Protein AF-A0A059E7R4-F1 (afdb_monomer_lite)

Structure (mmCIF, N/CA/C/O backbone):
data_AF-A0A059E7R4-F1
#
_entry.id   AF-A0A059E7R4-F1
#
loop_
_atom_site.group_PDB
_atom_site.id
_atom_site.type_symbol
_atom_site.label_atom_id
_atom_site.label_alt_id
_atom_site.label_comp_id
_atom_site.label_asym_id
_atom_site.label_entity_id
_atom_site.label_seq_id
_atom_site.pdbx_PDB_ins_code
_atom_site.Cartn_x
_atom_site.Cartn_y
_atom_site.Cartn_z
_atom_site.occupancy
_atom_site.B_iso_or_equiv
_atom_site.auth_seq_id
_atom_site.auth_comp_id
_atom_site.auth_asym_id
_atom_site.auth_atom_id
_atom_site.pdbx_PDB_model_num
ATOM 1 N N . MET A 1 1 ? -19.130 11.701 4.748 1.00 90.81 1 MET A N 1
ATOM 2 C CA . MET A 1 1 ? -18.293 10.491 4.898 1.00 90.81 1 MET A CA 1
ATOM 3 C C . MET A 1 1 ? -18.055 10.183 6.363 1.00 90.81 1 MET A C 1
ATOM 5 O O . MET A 1 1 ? -18.434 9.104 6.773 1.00 90.81 1 MET A O 1
ATOM 9 N N . HIS A 1 2 ? -17.471 11.100 7.146 1.00 95.25 2 HIS A N 1
ATOM 10 C CA . HIS A 1 2 ? -17.256 10.879 8.582 1.00 95.25 2 HIS A CA 1
ATOM 11 C C . HIS A 1 2 ? -18.540 10.468 9.325 1.00 95.25 2 HIS A C 1
ATOM 13 O O . HIS A 1 2 ? -18.552 9.392 9.904 1.00 95.25 2 HIS A O 1
ATOM 19 N N . GLU A 1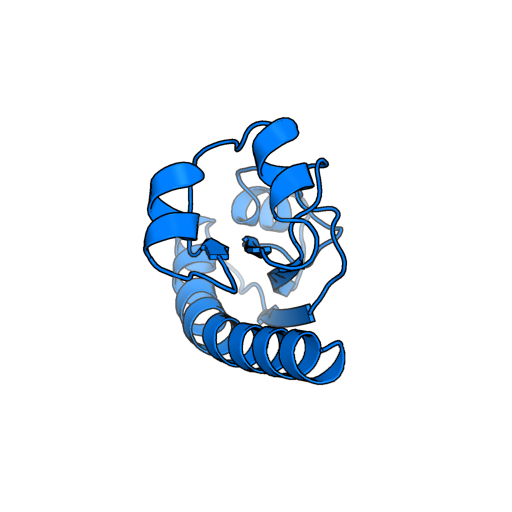 3 ? -19.621 11.249 9.216 1.00 96.88 3 GLU A N 1
ATOM 20 C CA . GLU A 1 3 ? -20.905 10.950 9.878 1.00 96.88 3 GLU A CA 1
ATOM 21 C C . GLU A 1 3 ? -21.404 9.532 9.571 1.00 96.88 3 GLU A C 1
ATOM 23 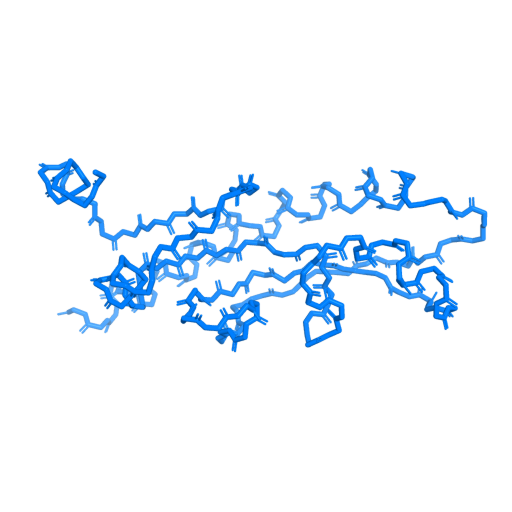O O . GLU A 1 3 ? -21.693 8.769 10.480 1.00 96.88 3 GLU A O 1
ATOM 28 N N . GLN A 1 4 ? -21.401 9.138 8.297 1.00 97.75 4 GLN A N 1
ATOM 29 C CA . GLN A 1 4 ? -21.890 7.835 7.844 1.00 97.75 4 GLN A CA 1
ATOM 30 C C . GLN A 1 4 ? -21.027 6.677 8.362 1.00 97.75 4 GLN A C 1
ATOM 32 O O . GLN A 1 4 ? -21.551 5.614 8.678 1.00 97.75 4 GLN A O 1
ATOM 37 N N . LEU A 1 5 ? -19.707 6.869 8.448 1.00 97.56 5 LEU A N 1
ATOM 38 C CA . LEU A 1 5 ? -18.794 5.870 9.008 1.00 97.56 5 LEU A CA 1
ATOM 39 C C . LEU A 1 5 ? -19.009 5.722 10.520 1.00 97.56 5 LEU A C 1
ATOM 41 O O . LEU A 1 5 ? -19.049 4.605 11.029 1.00 97.56 5 LEU A O 1
ATOM 45 N N . THR A 1 6 ? -19.198 6.835 11.229 1.00 97.12 6 THR A N 1
ATOM 46 C CA . THR A 1 6 ? -19.478 6.828 12.669 1.00 97.12 6 THR A CA 1
ATOM 47 C C . THR A 1 6 ? -20.842 6.212 12.980 1.00 97.12 6 THR A C 1
ATOM 49 O O . THR A 1 6 ? -20.932 5.370 13.868 1.00 97.12 6 THR A O 1
ATOM 52 N N . GLU A 1 7 ? -21.890 6.557 12.229 1.00 98.12 7 GLU A N 1
ATOM 53 C CA . GLU A 1 7 ? -23.229 5.961 12.362 1.00 98.12 7 GLU A CA 1
ATOM 54 C C . GLU A 1 7 ? -23.226 4.450 12.100 1.00 98.12 7 GLU A C 1
ATOM 56 O O . GLU A 1 7 ? -23.964 3.708 12.745 1.00 98.12 7 GLU A O 1
ATOM 61 N N . ALA A 1 8 ? -22.371 3.984 11.188 1.00 97.81 8 ALA A N 1
ATOM 62 C CA . ALA A 1 8 ? -22.184 2.566 10.903 1.00 97.81 8 ALA A CA 1
ATOM 63 C C . ALA A 1 8 ? -21.325 1.827 11.949 1.00 97.81 8 ALA A C 1
ATOM 65 O O . ALA A 1 8 ? -21.138 0.618 11.821 1.00 97.81 8 ALA A O 1
ATOM 66 N N . GLY A 1 9 ? -20.796 2.521 12.964 1.00 97.00 9 GLY A N 1
ATOM 67 C CA . GLY A 1 9 ? -19.933 1.923 13.984 1.00 97.00 9 GLY A CA 1
ATOM 68 C C . GLY A 1 9 ? -18.577 1.468 13.441 1.00 97.00 9 GLY A C 1
ATOM 69 O O . GLY A 1 9 ? -18.033 0.478 13.915 1.00 97.00 9 GLY A O 1
ATOM 70 N N . VAL A 1 10 ? -18.043 2.146 12.419 1.00 97.19 10 VAL A N 1
ATOM 71 C CA . VAL A 1 10 ? -16.745 1.796 11.829 1.00 97.19 10 VAL A CA 1
ATOM 72 C C . VAL A 1 10 ? -15.615 2.072 12.819 1.00 97.19 10 VAL A C 1
ATOM 74 O O . VAL A 1 10 ? -15.466 3.188 13.316 1.00 97.19 10 VAL A O 1
ATOM 77 N N . GLU A 1 11 ? -14.774 1.065 13.040 1.00 95.81 11 GLU A N 1
ATOM 78 C CA . GLU A 1 11 ? -13.603 1.146 13.924 1.00 95.81 11 GLU A CA 1
ATOM 79 C C . GLU A 1 11 ? -12.288 1.312 13.149 1.00 95.81 11 GLU A C 1
ATOM 81 O O . GLU A 1 11 ? -11.320 1.852 13.681 1.00 95.81 11 GLU A O 1
ATOM 86 N N . ILE A 1 12 ? -12.262 0.909 11.873 1.00 97.44 12 ILE A N 1
ATOM 87 C CA . ILE A 1 12 ? -11.097 1.020 10.990 1.00 97.44 12 ILE A CA 1
ATOM 88 C C . ILE A 1 12 ? -11.512 1.291 9.537 1.00 97.44 12 ILE A C 1
ATOM 90 O O . ILE A 1 12 ? -12.510 0.766 9.046 1.00 97.44 12 ILE A O 1
ATOM 94 N N . ILE A 1 13 ? -10.720 2.094 8.828 1.00 98.00 13 ILE A N 1
ATOM 95 C CA . ILE A 1 13 ? -10.874 2.404 7.404 1.00 98.00 13 ILE A CA 1
ATOM 96 C C . ILE A 1 13 ? -9.728 1.758 6.620 1.00 98.00 13 ILE A C 1
ATOM 98 O O . ILE A 1 13 ? -8.556 2.051 6.856 1.00 98.00 13 ILE A O 1
ATOM 102 N N . ALA A 1 14 ? -10.073 0.934 5.633 1.00 97.75 14 ALA A N 1
ATOM 103 C CA . ALA A 1 14 ? -9.127 0.323 4.704 1.00 97.75 14 ALA A CA 1
ATOM 104 C C . ALA A 1 14 ? -9.176 1.024 3.332 1.00 97.75 14 ALA A C 1
ATOM 106 O O . ALA A 1 14 ? -10.166 0.928 2.603 1.00 97.75 14 ALA A O 1
ATOM 107 N N . LEU A 1 15 ? -8.110 1.744 2.979 1.00 96.81 15 LEU A N 1
ATOM 108 C CA . LEU A 1 15 ? -7.898 2.365 1.671 1.00 96.81 15 LEU A CA 1
ATOM 109 C C . LEU A 1 15 ? -7.197 1.388 0.705 1.00 96.81 15 LEU A C 1
ATOM 111 O O . LEU A 1 15 ? -5.973 1.368 0.591 1.00 96.81 15 LEU A O 1
ATOM 115 N N . ALA A 1 16 ? -7.983 0.573 -0.003 1.00 93.94 16 ALA A N 1
ATOM 116 C CA . ALA A 1 16 ? -7.495 -0.374 -1.011 1.00 93.94 16 ALA A CA 1
ATOM 117 C C . ALA A 1 16 ? -7.569 0.235 -2.423 1.00 93.94 16 ALA A C 1
ATOM 119 O O . ALA A 1 16 ? -8.599 0.129 -3.090 1.00 93.94 16 ALA A O 1
ATOM 120 N N . GLY A 1 17 ? -6.511 0.917 -2.873 1.00 86.56 17 GLY A N 1
ATOM 121 C CA . GLY A 1 17 ? -6.505 1.588 -4.184 1.00 86.56 17 GLY A CA 1
ATOM 122 C C . GLY A 1 17 ? -7.373 2.854 -4.227 1.00 86.56 17 GLY A C 1
ATOM 123 O O . GLY A 1 17 ? -8.006 3.164 -5.239 1.00 86.56 17 GLY A O 1
ATOM 124 N N . PHE A 1 18 ? -7.455 3.584 -3.110 1.00 88.56 18 PHE A N 1
ATOM 125 C CA . PHE A 1 18 ? -8.266 4.795 -3.009 1.00 88.56 18 PHE A CA 1
ATOM 126 C C . PHE A 1 18 ? -7.552 6.007 -3.627 1.00 88.56 18 PHE A C 1
ATOM 128 O O . PHE A 1 18 ? -6.714 6.651 -3.009 1.00 88.56 18 PHE A O 1
ATOM 135 N N . MET A 1 19 ? -7.937 6.367 -4.850 1.00 83.38 19 MET A N 1
ATOM 136 C CA . MET A 1 19 ? -7.251 7.384 -5.664 1.00 83.38 19 MET A CA 1
ATOM 137 C C . MET A 1 19 ? -7.646 8.843 -5.355 1.00 83.38 19 MET A C 1
ATOM 139 O O . MET A 1 19 ? -7.609 9.697 -6.243 1.00 83.38 19 MET A O 1
ATOM 143 N N . ARG A 1 20 ? -8.092 9.162 -4.132 1.00 85.69 20 ARG A N 1
ATOM 144 C CA . ARG A 1 20 ? -8.470 10.538 -3.754 1.00 85.69 20 ARG A CA 1
ATOM 145 C C . ARG A 1 20 ? -7.717 11.005 -2.519 1.00 85.69 20 ARG A C 1
ATOM 147 O O . ARG A 1 20 ? -7.611 10.287 -1.534 1.00 85.69 20 ARG A O 1
ATOM 154 N N . VAL A 1 21 ? -7.290 12.264 -2.554 1.00 85.12 21 VAL A N 1
ATOM 155 C CA . VAL A 1 21 ? -6.699 12.935 -1.394 1.00 85.12 21 VAL A CA 1
ATOM 156 C C . VAL A 1 21 ? -7.781 13.163 -0.341 1.00 85.12 21 VAL A C 1
ATOM 158 O O . VAL A 1 21 ? -8.815 13.778 -0.616 1.00 85.12 21 VAL A O 1
ATOM 161 N N . LEU A 1 22 ? -7.540 12.665 0.868 1.00 91.06 22 LEU A N 1
ATOM 162 C CA . LEU A 1 22 ? -8.372 12.933 2.035 1.00 91.06 22 LEU A CA 1
ATOM 163 C C . LEU A 1 22 ? -7.935 14.248 2.681 1.00 91.06 22 LEU A C 1
ATOM 165 O O . LEU A 1 22 ? -6.757 14.595 2.687 1.00 91.06 22 LEU A O 1
ATOM 169 N N . THR A 1 23 ? -8.893 15.013 3.203 1.00 92.81 23 THR A N 1
ATOM 170 C CA . THR A 1 23 ? -8.567 16.289 3.847 1.00 92.81 23 THR A CA 1
ATOM 171 C C . THR A 1 23 ? -7.792 16.041 5.146 1.00 92.81 23 THR A C 1
ATOM 173 O O . THR A 1 23 ? -8.080 15.059 5.835 1.00 92.81 23 THR A O 1
ATOM 176 N N . PRO A 1 24 ? -6.881 16.947 5.554 1.00 92.56 24 PRO A N 1
ATOM 177 C CA . PRO A 1 24 ? -6.167 16.813 6.825 1.00 92.56 24 PRO A CA 1
ATOM 178 C C . PRO A 1 24 ? -7.106 16.652 8.022 1.00 92.56 24 PRO A C 1
ATOM 180 O O . PRO A 1 24 ? -6.841 15.853 8.908 1.00 92.56 24 PRO A O 1
ATOM 183 N N . TRP A 1 25 ? -8.249 17.350 8.020 1.00 95.25 25 TRP A N 1
ATOM 184 C CA . TRP A 1 25 ? -9.278 17.169 9.047 1.00 95.25 25 TRP A CA 1
ATOM 185 C C . TRP A 1 25 ? -9.763 15.717 9.126 1.00 95.25 25 TRP A C 1
ATOM 187 O O . TRP A 1 25 ? -9.844 15.164 10.220 1.00 95.25 25 TRP A O 1
ATOM 197 N N . PHE A 1 26 ? -10.056 15.086 7.985 1.00 96.12 26 PHE A N 1
ATOM 198 C CA . PHE A 1 26 ? -10.548 13.712 7.967 1.00 96.12 26 PHE A CA 1
ATOM 199 C C . PHE A 1 26 ? -9.472 12.737 8.446 1.00 96.12 26 PHE A C 1
ATOM 201 O O . PHE A 1 26 ? -9.761 11.894 9.288 1.00 96.12 26 PHE A O 1
ATOM 208 N N . VAL A 1 27 ? -8.238 12.892 7.957 1.00 95.75 27 VAL A N 1
ATOM 209 C CA . VAL A 1 27 ? -7.104 12.046 8.354 1.00 95.75 27 VAL A CA 1
ATOM 210 C C . VAL A 1 27 ? -6.835 12.160 9.854 1.00 95.75 27 VAL A C 1
ATOM 212 O O . VAL A 1 27 ? -6.776 11.143 10.531 1.00 95.75 27 VAL A O 1
ATOM 215 N N . ASN A 1 28 ? -6.783 13.380 10.396 1.00 94.81 28 ASN A N 1
ATOM 216 C CA . ASN A 1 28 ? -6.599 13.604 11.833 1.00 94.81 28 ASN A CA 1
ATOM 217 C C . ASN A 1 28 ? -7.754 13.031 12.669 1.00 94.81 28 ASN A C 1
ATOM 219 O O . ASN A 1 28 ? -7.542 12.559 13.777 1.00 94.81 28 ASN A O 1
ATOM 223 N N . THR A 1 29 ? -8.988 13.067 12.156 1.00 96.06 29 THR A N 1
ATOM 224 C CA . THR A 1 29 ? -10.157 12.527 12.876 1.00 96.06 29 THR A CA 1
ATOM 225 C C . THR A 1 29 ? -10.098 11.003 13.014 1.00 96.06 29 THR A C 1
ATOM 227 O O . THR A 1 29 ? -10.644 10.452 13.965 1.00 96.06 29 THR A O 1
ATOM 230 N N . TRP A 1 30 ? -9.442 10.324 12.074 1.00 96.50 30 TRP A N 1
ATOM 231 C CA . TRP A 1 30 ? -9.330 8.865 12.018 1.00 96.50 30 TRP A CA 1
ATOM 232 C C . TRP A 1 30 ? -7.883 8.380 12.210 1.00 96.50 30 TRP A C 1
ATOM 234 O O . TRP A 1 30 ? -7.531 7.274 11.792 1.00 96.50 30 TRP A O 1
ATOM 244 N N . GLU A 1 31 ? -7.037 9.197 12.842 1.00 94.12 31 GLU A N 1
ATOM 245 C CA . GLU A 1 31 ? -5.640 8.866 13.119 1.00 94.12 31 GLU A CA 1
ATOM 246 C C . GLU A 1 31 ? -5.537 7.548 13.904 1.00 94.12 31 GLU A C 1
ATOM 248 O O . GLU A 1 31 ? -6.309 7.283 14.828 1.00 94.12 31 GLU A O 1
ATOM 253 N N . GLY A 1 32 ? -4.614 6.674 13.490 1.00 94.62 32 GLY A N 1
ATOM 254 C CA . GLY A 1 32 ? -4.462 5.336 14.072 1.00 94.62 32 GLY A CA 1
ATOM 255 C C . GLY A 1 32 ? -5.603 4.357 13.757 1.00 94.62 32 GLY A C 1
ATOM 256 O O . GLY A 1 32 ? -5.634 3.269 14.323 1.00 94.62 32 GLY A O 1
ATOM 257 N N . ARG A 1 33 ? -6.542 4.722 12.872 1.00 96.81 33 ARG A N 1
ATOM 258 C CA . ARG A 1 33 ? -7.683 3.890 12.439 1.00 96.81 33 ARG A CA 1
ATOM 259 C C . ARG A 1 33 ? -7.819 3.823 10.919 1.00 96.81 33 ARG A C 1
ATOM 261 O O . ARG A 1 33 ? -8.879 3.496 10.393 1.00 96.81 33 ARG A O 1
ATOM 268 N N . MET A 1 34 ? -6.754 4.146 10.195 1.00 97.75 34 MET A N 1
ATOM 269 C CA . MET A 1 34 ? -6.727 4.165 8.737 1.00 97.75 34 MET A CA 1
ATOM 270 C C . MET A 1 34 ? -5.497 3.437 8.220 1.00 97.75 34 MET A C 1
ATOM 272 O O . MET A 1 34 ? -4.381 3.784 8.603 1.00 97.75 34 MET A O 1
ATOM 276 N N . VAL A 1 35 ? -5.690 2.498 7.298 1.00 98.12 35 VAL A N 1
ATOM 277 C CA . VAL A 1 35 ? -4.593 1.781 6.638 1.00 98.12 35 VAL A CA 1
ATOM 278 C C . VAL A 1 35 ? -4.655 1.961 5.129 1.00 98.12 35 VAL A C 1
ATOM 280 O O . VAL A 1 35 ? -5.727 1.883 4.525 1.00 98.12 35 VAL A O 1
ATOM 283 N N . ASN A 1 36 ? -3.501 2.180 4.508 1.00 97.88 36 ASN A N 1
ATOM 284 C CA . ASN A 1 36 ? -3.363 2.346 3.065 1.00 97.88 36 ASN A CA 1
ATOM 285 C C . ASN A 1 36 ? -2.320 1.381 2.509 1.00 97.88 36 ASN A C 1
ATOM 287 O O . ASN A 1 36 ? -1.363 1.037 3.203 1.00 97.88 36 ASN A O 1
ATOM 291 N N . ILE A 1 37 ? -2.516 0.962 1.260 1.00 98.00 37 ILE A N 1
ATOM 292 C CA . ILE A 1 37 ? -1.501 0.263 0.477 1.00 98.00 37 ILE A CA 1
ATOM 293 C C . ILE A 1 37 ? -0.921 1.199 -0.577 1.00 98.00 37 ILE A C 1
ATOM 295 O O . ILE A 1 37 ? -1.655 1.892 -1.281 1.00 98.00 37 ILE A O 1
ATOM 299 N N . HIS A 1 38 ? 0.402 1.201 -0.678 1.00 97.38 38 HIS A N 1
ATOM 300 C CA . HIS A 1 38 ? 1.151 2.014 -1.623 1.00 97.38 38 HIS A CA 1
ATOM 301 C C . HIS A 1 38 ? 2.079 1.127 -2.467 1.00 97.38 38 HIS A C 1
ATOM 303 O O . HIS A 1 38 ? 2.816 0.327 -1.882 1.00 97.38 38 HIS A O 1
ATOM 309 N N . PRO A 1 39 ? 2.083 1.238 -3.811 1.00 97.12 39 PRO A N 1
ATOM 310 C CA . PRO A 1 39 ? 2.840 0.358 -4.706 1.00 97.12 39 PRO A CA 1
ATOM 311 C C . PRO A 1 39 ? 4.333 0.731 -4.792 1.00 97.12 39 PRO A C 1
ATOM 313 O O . PRO A 1 39 ? 4.898 0.886 -5.878 1.00 97.12 39 PRO A O 1
ATOM 316 N N . SER A 1 40 ? 4.991 0.917 -3.649 1.00 97.75 40 SER A N 1
ATOM 317 C CA . SER A 1 40 ? 6.448 1.014 -3.552 1.00 97.75 40 SER A CA 1
ATOM 318 C C . SER A 1 40 ? 6.959 0.455 -2.223 1.00 97.75 40 SER A C 1
ATOM 320 O O . SER A 1 40 ? 6.221 0.368 -1.242 1.00 97.75 40 SER A O 1
ATOM 322 N N . LEU A 1 41 ? 8.258 0.147 -2.164 1.00 97.94 41 LEU A N 1
ATOM 323 C CA . LEU A 1 41 ? 8.965 -0.080 -0.905 1.00 97.94 41 LEU A CA 1
ATOM 324 C C . LEU A 1 41 ? 9.268 1.264 -0.233 1.00 97.94 41 LEU A C 1
ATOM 326 O O . LEU A 1 41 ? 10.361 1.816 -0.377 1.00 97.94 41 LEU A O 1
ATOM 330 N N . LEU A 1 42 ? 8.285 1.818 0.482 1.00 97.44 42 LEU A N 1
ATOM 331 C CA . LEU A 1 42 ? 8.479 3.046 1.264 1.00 97.44 42 LEU A CA 1
ATOM 332 C C . LEU A 1 42 ? 9.736 2.951 2.158 1.00 97.44 42 LEU A C 1
ATOM 334 O O . LEU A 1 42 ? 9.984 1.892 2.739 1.00 97.44 42 LEU A O 1
ATOM 338 N N . PRO A 1 43 ? 10.535 4.034 2.266 1.00 96.12 43 PRO A N 1
ATOM 339 C CA . PRO A 1 43 ? 10.232 5.412 1.851 1.00 96.12 43 PRO A CA 1
ATOM 340 C C . PRO A 1 43 ? 10.469 5.729 0.360 1.00 96.12 43 PRO A C 1
ATOM 342 O O . PRO A 1 43 ? 10.293 6.883 -0.042 1.00 96.12 43 PRO A O 1
ATOM 345 N N . ASN A 1 44 ? 10.860 4.753 -0.465 1.00 96.62 44 ASN A N 1
ATOM 346 C CA . ASN A 1 44 ? 11.120 4.991 -1.885 1.00 96.62 44 ASN A CA 1
ATOM 347 C C . ASN A 1 44 ? 9.827 5.333 -2.633 1.00 96.62 44 ASN A C 1
ATOM 349 O O . ASN A 1 44 ? 8.774 4.776 -2.353 1.00 96.62 44 ASN A O 1
ATOM 353 N N . TYR A 1 45 ? 9.909 6.235 -3.611 1.00 96.12 45 TYR A N 1
ATOM 354 C CA . TYR A 1 45 ? 8.827 6.540 -4.561 1.00 96.12 45 TYR A CA 1
ATOM 355 C C . TYR A 1 45 ? 7.446 6.820 -3.938 1.00 96.12 45 TYR A C 1
ATOM 357 O O . TYR A 1 45 ? 6.454 6.203 -4.305 1.00 96.12 45 TYR A O 1
ATOM 365 N N . LYS A 1 46 ? 7.357 7.791 -3.026 1.00 93.94 46 LYS A N 1
ATOM 366 C CA . LYS A 1 46 ? 6.063 8.348 -2.585 1.00 93.94 46 LYS A CA 1
ATOM 367 C C . LYS A 1 46 ? 5.299 8.977 -3.755 1.00 93.94 46 LYS A C 1
ATOM 369 O O . LYS A 1 46 ? 5.936 9.562 -4.645 1.00 93.94 46 LYS A O 1
ATOM 374 N N . GLY A 1 47 ? 3.970 8.931 -3.722 1.00 90.56 47 GLY A N 1
ATOM 375 C CA . GLY A 1 47 ? 3.111 9.481 -4.771 1.00 90.56 47 GLY A CA 1
ATOM 376 C C . GLY A 1 47 ? 3.014 8.602 -6.025 1.00 90.56 47 GLY A C 1
ATOM 377 O O . GLY A 1 47 ? 3.048 7.383 -5.958 1.00 90.56 47 GLY A O 1
ATOM 378 N N . LEU A 1 48 ? 2.836 9.215 -7.192 1.00 93.00 48 LEU A N 1
ATOM 379 C CA . LEU A 1 48 ? 2.467 8.490 -8.413 1.00 93.00 48 LEU A CA 1
ATOM 380 C C . LEU A 1 48 ? 3.668 7.863 -9.149 1.00 93.00 48 LEU A C 1
ATOM 382 O O . LEU A 1 48 ? 4.834 8.152 -8.851 1.00 93.00 48 LEU A O 1
ATOM 386 N N . ASP A 1 49 ? 3.339 7.021 -10.134 1.00 95.62 49 ASP A N 1
ATOM 387 C CA . ASP A 1 49 ? 4.247 6.430 -11.128 1.00 95.62 49 ASP A CA 1
ATOM 388 C C . ASP A 1 49 ? 5.416 5.636 -10.528 1.00 95.62 49 ASP A C 1
ATOM 390 O O . ASP A 1 49 ? 6.532 5.617 -11.049 1.00 95.62 49 ASP A O 1
ATOM 394 N N . THR A 1 50 ? 5.161 4.962 -9.407 1.00 97.06 50 THR A N 1
ATOM 395 C CA . THR A 1 50 ? 6.179 4.267 -8.608 1.00 97.0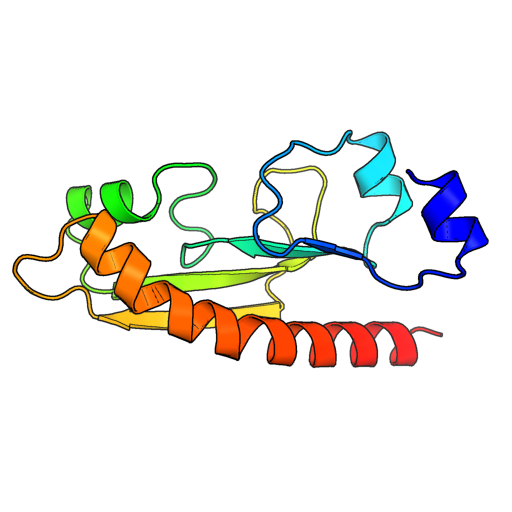6 50 THR A CA 1
ATOM 396 C C . THR A 1 50 ? 6.938 3.203 -9.398 1.00 97.06 50 THR A C 1
ATOM 398 O O . THR A 1 50 ? 8.162 3.138 -9.311 1.00 97.06 50 THR A O 1
ATOM 401 N N . HIS A 1 51 ? 6.240 2.417 -10.223 1.00 98.31 51 HIS A N 1
ATOM 402 C CA . HIS A 1 51 ? 6.846 1.377 -11.056 1.00 98.31 51 HIS A CA 1
ATOM 403 C C . HIS A 1 51 ? 7.796 1.953 -12.103 1.00 98.31 51 HIS A C 1
ATOM 405 O O . HIS A 1 51 ? 8.916 1.470 -12.239 1.00 98.31 51 HIS A O 1
ATOM 411 N N . GLN A 1 52 ? 7.377 3.007 -12.812 1.00 98.50 52 GLN A N 1
ATOM 412 C CA . GLN A 1 52 ? 8.232 3.657 -13.804 1.00 98.50 52 GLN A CA 1
ATOM 413 C C . GLN A 1 52 ? 9.463 4.267 -13.136 1.00 98.50 52 GLN A C 1
ATOM 415 O O . GLN A 1 52 ? 10.573 4.105 -13.627 1.00 98.50 52 GLN A O 1
ATOM 420 N N . ARG A 1 53 ? 9.288 4.896 -11.971 1.00 98.44 53 ARG A N 1
ATOM 421 C CA . ARG A 1 53 ? 10.397 5.497 -11.222 1.00 98.44 53 ARG A CA 1
ATOM 422 C C . ARG A 1 53 ? 11.409 4.461 -10.731 1.00 98.44 53 ARG A C 1
ATOM 424 O O . ARG A 1 53 ? 12.601 4.741 -10.792 1.00 98.44 53 ARG A O 1
ATOM 431 N N . ALA A 1 54 ? 10.958 3.283 -10.294 1.00 98.38 54 ALA A N 1
ATOM 432 C CA . ALA A 1 54 ? 11.847 2.178 -9.930 1.00 98.38 54 ALA A CA 1
ATOM 433 C C . ALA A 1 54 ? 12.651 1.668 -11.142 1.00 98.38 54 ALA A C 1
ATOM 435 O O . ALA A 1 54 ? 13.858 1.450 -11.048 1.00 98.38 54 ALA A O 1
ATOM 436 N N . LEU A 1 55 ? 12.000 1.544 -12.305 1.00 98.44 55 LEU A N 1
ATOM 437 C CA . LEU A 1 55 ? 12.660 1.152 -13.555 1.00 98.44 55 LEU A CA 1
ATOM 438 C C . LEU A 1 55 ? 13.685 2.199 -14.018 1.00 98.44 55 LEU A C 1
ATOM 440 O O . LEU A 1 55 ? 14.813 1.842 -14.352 1.00 98.44 55 LEU A O 1
ATOM 444 N N . ASP A 1 56 ? 13.323 3.482 -13.989 1.00 98.25 56 ASP A N 1
ATOM 445 C CA . ASP A 1 56 ? 14.200 4.593 -14.381 1.00 98.25 56 ASP A CA 1
ATOM 446 C C . ASP A 1 56 ? 15.431 4.710 -13.470 1.00 98.25 56 ASP A C 1
ATOM 448 O O . ASP A 1 56 ? 16.512 5.090 -13.922 1.00 98.25 56 ASP A O 1
ATOM 452 N N . ALA A 1 57 ? 15.278 4.369 -12.187 1.00 98.06 57 ALA A N 1
ATOM 453 C CA . ALA A 1 57 ? 16.369 4.329 -11.219 1.00 98.06 57 ALA A CA 1
ATOM 454 C C . ALA A 1 57 ? 17.300 3.116 -11.396 1.00 98.06 57 ALA A C 1
ATOM 456 O O . ALA A 1 57 ? 18.396 3.100 -10.833 1.00 98.06 57 ALA A O 1
ATOM 457 N N . GLY A 1 58 ? 16.896 2.119 -12.191 1.00 97.75 58 GLY A N 1
ATOM 458 C CA . GLY A 1 58 ? 17.640 0.875 -12.363 1.00 97.75 58 GLY A CA 1
ATOM 459 C C . GLY A 1 58 ? 17.561 -0.048 -11.146 1.00 97.75 58 GLY A C 1
ATOM 460 O O . GLY A 1 58 ? 18.503 -0.806 -10.899 1.00 97.75 58 GLY A O 1
ATOM 461 N N . ASP A 1 59 ? 16.467 0.019 -10.382 1.00 98.31 59 ASP A N 1
ATOM 462 C CA . ASP A 1 59 ? 16.263 -0.861 -9.238 1.00 98.31 59 ASP A CA 1
ATOM 463 C C . ASP A 1 59 ? 16.178 -2.329 -9.673 1.00 98.31 59 ASP A C 1
ATOM 465 O O . ASP A 1 59 ? 15.745 -2.674 -10.774 1.00 98.31 59 ASP A O 1
ATOM 469 N N . THR A 1 60 ? 16.580 -3.220 -8.768 1.00 98.00 60 THR A N 1
ATOM 470 C CA . THR A 1 60 ? 16.506 -4.678 -8.978 1.00 98.00 60 THR A CA 1
ATOM 471 C C . THR A 1 60 ? 15.310 -5.314 -8.275 1.00 98.00 60 THR A C 1
ATOM 473 O O . THR A 1 60 ? 14.985 -6.476 -8.518 1.00 98.00 60 THR A O 1
ATOM 476 N N . GLU A 1 61 ? 14.623 -4.549 -7.431 1.00 98.25 61 GLU A N 1
ATOM 477 C CA . GLU A 1 61 ? 13.483 -4.982 -6.638 1.00 98.25 61 GLU A CA 1
ATOM 478 C C . GLU A 1 61 ? 12.411 -3.890 -6.649 1.00 98.25 61 GLU A C 1
ATOM 480 O O . GLU A 1 61 ? 12.710 -2.703 -6.534 1.00 98.25 61 GLU A O 1
ATOM 485 N N . ALA A 1 62 ? 11.156 -4.307 -6.781 1.00 98.38 62 ALA A N 1
ATOM 486 C CA . ALA A 1 62 ? 9.986 -3.473 -6.552 1.00 98.38 62 ALA A CA 1
ATOM 487 C C . ALA A 1 62 ? 9.166 -4.077 -5.414 1.00 98.38 62 ALA A C 1
ATOM 489 O O . ALA A 1 62 ? 9.348 -5.234 -5.036 1.00 98.38 62 ALA A O 1
ATOM 490 N N . GLY A 1 63 ? 8.221 -3.318 -4.880 1.00 98.25 63 GLY A N 1
ATOM 491 C CA . GLY A 1 63 ? 7.376 -3.824 -3.814 1.00 98.25 63 GLY A CA 1
ATOM 492 C C . GLY A 1 63 ? 6.227 -2.899 -3.494 1.00 98.25 63 GLY A C 1
ATOM 493 O O . GLY A 1 63 ? 6.038 -1.884 -4.157 1.00 98.25 63 GLY A O 1
ATOM 494 N N . CYS A 1 64 ? 5.481 -3.270 -2.468 1.00 98.56 64 CYS A N 1
ATOM 495 C CA . CYS A 1 64 ? 4.369 -2.514 -1.928 1.00 98.56 64 CYS A CA 1
ATOM 496 C C . CYS A 1 64 ? 4.475 -2.441 -0.404 1.00 98.56 64 CYS A C 1
ATOM 498 O O . CYS A 1 64 ? 5.032 -3.328 0.252 1.00 98.56 64 CYS A O 1
ATOM 500 N N . THR A 1 65 ? 3.912 -1.378 0.156 1.00 98.69 65 THR A N 1
ATOM 501 C CA . THR A 1 65 ? 3.884 -1.120 1.592 1.00 98.69 65 THR A CA 1
ATOM 502 C C . THR A 1 65 ? 2.451 -0.936 2.051 1.00 98.69 65 THR A C 1
ATOM 504 O O . THR A 1 65 ? 1.719 -0.128 1.485 1.00 98.69 65 THR A O 1
ATOM 507 N N . VAL A 1 66 ? 2.077 -1.614 3.133 1.00 98.62 66 VAL A N 1
ATOM 508 C CA . VAL A 1 66 ? 0.897 -1.266 3.926 1.00 98.62 66 VAL A CA 1
ATOM 509 C C . VAL A 1 66 ? 1.345 -0.449 5.124 1.00 98.62 66 VAL A C 1
ATOM 511 O O . VAL A 1 66 ? 2.242 -0.864 5.859 1.00 98.62 66 VAL A O 1
ATOM 514 N N . HIS A 1 67 ? 0.732 0.711 5.319 1.00 98.06 67 HIS A N 1
ATOM 515 C CA . HIS A 1 67 ? 1.098 1.645 6.376 1.00 98.06 67 HIS A CA 1
ATOM 516 C C . HIS A 1 67 ? -0.135 2.310 6.988 1.00 98.06 67 HIS A C 1
ATOM 518 O O . HIS A 1 67 ? -1.207 2.373 6.375 1.00 98.06 67 HIS A O 1
ATOM 524 N N . TRP A 1 68 ? 0.034 2.830 8.200 1.00 97.62 68 TRP A N 1
ATOM 525 C CA . TRP A 1 68 ? -0.932 3.727 8.818 1.00 97.62 68 TRP A CA 1
ATOM 526 C C . TRP A 1 68 ? -1.020 5.028 8.020 1.00 97.62 68 TRP A C 1
ATOM 528 O O . TRP A 1 68 ? -0.009 5.545 7.544 1.00 97.62 68 TRP A O 1
ATOM 538 N N . VAL A 1 69 ? -2.223 5.567 7.845 1.00 96.56 69 VAL A N 1
ATOM 539 C CA . VAL A 1 69 ? -2.394 6.860 7.173 1.00 96.56 69 VAL A CA 1
ATOM 540 C C . VAL A 1 69 ? -2.084 7.988 8.147 1.00 96.56 69 VAL A C 1
ATOM 542 O O . VAL A 1 69 ? -2.598 8.028 9.263 1.00 96.56 69 VAL A O 1
ATOM 545 N N . SER A 1 70 ? -1.278 8.928 7.678 1.00 92.25 70 SER A N 1
ATOM 546 C CA . SER A 1 70 ? -0.897 10.172 8.344 1.00 92.25 70 SER A CA 1
ATOM 547 C C . SER A 1 70 ? -1.215 11.363 7.432 1.00 92.25 70 SER A C 1
ATOM 549 O O . SER A 1 70 ? -1.552 11.176 6.260 1.00 92.25 70 SER A O 1
ATOM 551 N N . PRO A 1 71 ? -1.164 12.609 7.942 1.00 87.56 71 PRO A N 1
ATOM 552 C CA . PRO A 1 71 ? -1.477 13.792 7.134 1.00 87.56 71 PRO A CA 1
ATOM 553 C C . PRO A 1 71 ? -0.494 14.053 5.988 1.00 87.56 71 PRO A C 1
ATOM 555 O O . PRO A 1 71 ? -0.834 14.777 5.050 1.00 87.56 71 PRO A O 1
ATOM 558 N N . GLY A 1 72 ? 0.727 13.520 6.077 1.00 85.12 72 GLY A N 1
ATOM 559 C CA . GLY A 1 72 ? 1.676 13.545 4.977 1.00 85.12 72 GLY A CA 1
ATOM 560 C C . GLY A 1 72 ? 1.380 12.466 3.936 1.00 85.12 72 GLY A C 1
ATOM 561 O O . GLY A 1 72 ? 0.569 11.563 4.124 1.00 85.12 72 GLY A O 1
ATOM 562 N N . VAL A 1 73 ? 2.024 12.593 2.778 1.00 84.19 73 VAL A N 1
ATOM 563 C CA . VAL A 1 73 ? 1.859 11.637 1.678 1.00 84.19 73 VAL A CA 1
ATOM 564 C C . VAL A 1 73 ? 2.775 10.445 1.930 1.00 84.19 73 VAL A C 1
ATOM 566 O O . VAL A 1 73 ? 3.996 10.619 1.994 1.00 84.19 73 VAL A O 1
ATOM 569 N N . ASP A 1 74 ? 2.183 9.257 2.070 1.00 84.19 74 ASP A N 1
ATOM 570 C CA . ASP A 1 74 ? 2.868 7.965 2.210 1.00 84.19 74 ASP A CA 1
ATOM 571 C C . ASP A 1 74 ? 4.013 8.001 3.249 1.00 84.19 74 ASP A C 1
ATOM 573 O O . ASP A 1 74 ? 5.144 7.579 2.988 1.00 84.19 74 ASP A O 1
ATOM 577 N N . ASP A 1 75 ? 3.776 8.630 4.405 1.00 88.62 75 ASP A N 1
ATOM 578 C CA . ASP A 1 75 ? 4.790 8.860 5.446 1.00 88.62 75 ASP A CA 1
ATOM 579 C C . ASP A 1 75 ? 4.477 8.233 6.805 1.00 88.62 75 ASP A C 1
ATOM 581 O O . ASP A 1 75 ? 5.282 8.362 7.727 1.00 88.62 75 ASP A O 1
ATOM 585 N N . GLY A 1 76 ? 3.348 7.540 6.915 1.00 93.06 76 GLY A N 1
ATOM 586 C CA . GLY A 1 76 ? 2.947 6.903 8.157 1.00 93.06 76 GLY A CA 1
ATOM 587 C C . GLY A 1 76 ? 3.725 5.626 8.449 1.00 93.06 76 GLY A C 1
ATOM 588 O O . GLY A 1 76 ? 4.456 5.092 7.610 1.00 93.06 76 GLY A O 1
ATOM 589 N N . GLU A 1 77 ? 3.568 5.142 9.678 1.00 96.62 77 GLU A N 1
ATOM 590 C CA . GLU A 1 77 ? 4.276 3.963 10.164 1.00 96.62 77 GLU A CA 1
ATOM 591 C C . GLU A 1 77 ? 3.921 2.714 9.346 1.00 96.62 77 GLU A C 1
ATOM 593 O O . GLU A 1 77 ? 2.755 2.422 9.067 1.00 96.62 77 GLU A O 1
ATOM 598 N N . ILE A 1 78 ? 4.961 1.980 8.956 1.00 98.12 78 ILE A N 1
ATOM 599 C CA . ILE A 1 78 ? 4.863 0.780 8.133 1.00 98.12 78 ILE A CA 1
ATOM 600 C C . ILE A 1 78 ? 4.337 -0.380 8.978 1.00 98.12 78 ILE A C 1
ATOM 602 O O . ILE A 1 78 ? 4.921 -0.726 9.999 1.00 98.12 78 ILE A O 1
ATOM 606 N N . ILE A 1 79 ? 3.283 -1.035 8.492 1.00 98.25 79 ILE A N 1
ATOM 607 C CA . ILE A 1 79 ? 2.723 -2.252 9.090 1.00 98.25 79 ILE A CA 1
ATOM 608 C C . ILE A 1 79 ? 3.377 -3.489 8.466 1.00 98.25 79 ILE A C 1
ATOM 610 O O . ILE A 1 79 ? 3.760 -4.431 9.163 1.00 98.25 79 ILE A O 1
ATOM 614 N N . GLN A 1 80 ? 3.484 -3.515 7.134 1.00 98.50 80 GLN A N 1
ATOM 615 C CA . GLN A 1 80 ? 4.068 -4.638 6.401 1.00 98.50 80 GLN A CA 1
ATOM 616 C C . GLN A 1 80 ? 4.532 -4.206 5.009 1.00 98.50 80 GLN A C 1
ATOM 618 O O . GLN A 1 80 ? 3.962 -3.294 4.413 1.00 98.50 80 GLN A O 1
ATOM 623 N N . GLN A 1 81 ? 5.533 -4.900 4.470 1.00 98.69 81 GLN A N 1
ATOM 624 C CA . GLN A 1 81 ? 5.979 -4.750 3.085 1.00 98.69 81 GLN A CA 1
ATOM 625 C C . GLN A 1 81 ? 6.036 -6.107 2.393 1.00 98.69 81 GLN A C 1
ATOM 627 O O . GLN A 1 81 ? 6.255 -7.136 3.037 1.00 98.69 81 GLN A O 1
ATOM 632 N N . GLY A 1 82 ? 5.848 -6.088 1.080 1.00 98.38 82 GLY A N 1
ATOM 633 C CA . GLY A 1 82 ? 6.073 -7.220 0.192 1.00 98.38 82 GLY A CA 1
ATOM 634 C C . GLY A 1 82 ? 6.898 -6.765 -1.003 1.00 98.38 82 GLY A C 1
ATOM 635 O O . GLY A 1 82 ? 6.774 -5.621 -1.437 1.00 98.38 82 GLY A O 1
ATOM 636 N N . SER A 1 83 ? 7.746 -7.644 -1.528 1.00 98.44 83 SER A N 1
ATOM 637 C CA . SER A 1 83 ? 8.632 -7.323 -2.644 1.00 98.44 83 SER A CA 1
ATOM 638 C C . SER A 1 83 ? 8.675 -8.430 -3.692 1.00 98.44 83 SER A C 1
ATOM 640 O O . SER A 1 83 ? 8.271 -9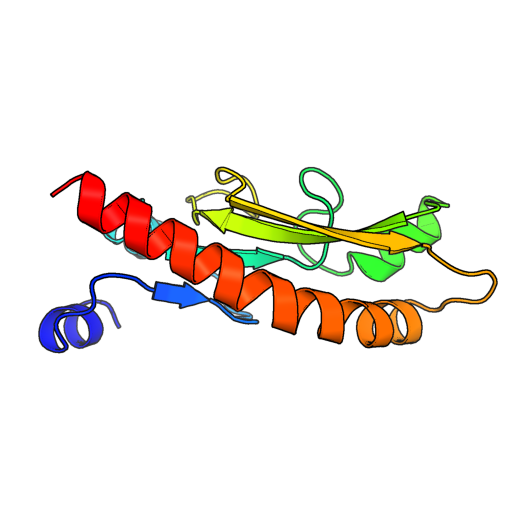.571 -3.453 1.00 98.44 83 SER A O 1
ATOM 642 N N . LEU A 1 84 ? 9.148 -8.068 -4.882 1.00 98.62 84 LEU A N 1
ATOM 643 C CA . LEU A 1 84 ? 9.452 -8.984 -5.970 1.00 98.62 84 LEU A CA 1
ATOM 644 C C . LEU A 1 84 ? 10.625 -8.453 -6.809 1.00 98.62 84 LEU A C 1
ATOM 646 O O . LEU A 1 84 ? 10.825 -7.238 -6.895 1.00 98.62 84 LEU A O 1
ATOM 650 N N . PRO A 1 85 ? 11.391 -9.335 -7.474 1.00 98.56 85 PRO A N 1
ATOM 651 C CA . PRO A 1 85 ? 12.477 -8.903 -8.343 1.00 98.56 85 PRO A CA 1
ATOM 652 C C . PRO A 1 85 ? 11.942 -8.231 -9.613 1.00 98.56 85 PRO A C 1
ATOM 654 O O . PRO A 1 85 ? 11.033 -8.757 -10.271 1.00 98.56 85 PRO A O 1
ATOM 657 N N . ILE A 1 86 ? 12.569 -7.122 -10.003 1.00 98.56 86 ILE A N 1
ATOM 658 C CA . ILE A 1 86 ? 12.409 -6.529 -11.335 1.00 98.56 86 ILE A CA 1
ATOM 659 C C . ILE A 1 86 ? 13.175 -7.414 -12.321 1.00 98.56 86 ILE A C 1
ATOM 661 O O . ILE A 1 86 ? 14.353 -7.719 -12.130 1.00 98.56 86 ILE A O 1
ATOM 665 N N . LEU A 1 87 ? 12.492 -7.881 -13.362 1.00 98.31 87 LEU A N 1
ATOM 666 C CA . LEU A 1 87 ? 13.059 -8.775 -14.364 1.00 98.31 87 LEU A CA 1
ATOM 667 C C . LEU A 1 87 ? 13.537 -7.986 -15.587 1.00 98.31 87 LEU A C 1
ATOM 669 O O . LEU A 1 87 ? 12.955 -6.954 -15.932 1.00 98.31 87 LEU A O 1
ATOM 673 N N . PRO A 1 88 ? 14.563 -8.483 -16.303 1.00 97.38 88 PRO A N 1
ATOM 674 C CA . PRO A 1 88 ? 14.963 -7.897 -17.572 1.00 97.38 88 PRO A CA 1
ATOM 675 C C . PRO A 1 88 ? 13.780 -7.802 -18.542 1.00 97.38 88 PRO A C 1
ATOM 677 O O . PRO A 1 88 ? 13.137 -8.806 -18.848 1.00 97.38 88 PRO A O 1
ATOM 680 N N . GLY A 1 89 ? 13.527 -6.594 -19.044 1.00 96.75 89 GLY A N 1
ATOM 681 C CA . GLY A 1 89 ? 12.435 -6.321 -19.977 1.00 96.75 89 GLY A CA 1
ATOM 682 C C . GLY A 1 89 ? 11.090 -5.992 -19.327 1.00 96.75 89 GLY A C 1
ATOM 683 O O . GLY A 1 89 ? 10.122 -5.828 -20.067 1.00 96.75 89 GLY A O 1
ATOM 684 N N . ASP A 1 90 ? 11.011 -5.873 -17.996 1.00 98.38 90 ASP A N 1
ATOM 685 C CA . ASP A 1 90 ? 9.817 -5.319 -17.357 1.00 98.38 90 ASP A CA 1
ATOM 686 C C . ASP A 1 90 ? 9.516 -3.904 -17.882 1.00 98.38 90 ASP A C 1
ATOM 688 O O . ASP A 1 90 ? 10.402 -3.061 -18.038 1.00 98.38 90 ASP A O 1
ATOM 692 N N . THR A 1 91 ? 8.234 -3.648 -18.124 1.00 98.75 91 THR A N 1
ATOM 693 C CA . THR A 1 91 ? 7.659 -2.311 -18.277 1.00 98.75 91 THR A CA 1
ATOM 694 C C . THR A 1 91 ? 6.939 -1.928 -16.985 1.00 98.75 91 THR A C 1
ATOM 696 O O . THR A 1 91 ? 6.685 -2.785 -16.136 1.00 98.75 91 THR A O 1
ATOM 699 N N . ALA A 1 92 ? 6.560 -0.656 -16.827 1.00 98.50 92 ALA A N 1
ATOM 700 C CA . ALA A 1 92 ? 5.764 -0.236 -15.672 1.00 98.50 92 ALA A CA 1
ATOM 701 C C . ALA A 1 92 ? 4.471 -1.065 -15.539 1.00 98.50 92 ALA A C 1
ATOM 703 O O . ALA A 1 92 ? 4.140 -1.507 -14.441 1.00 98.50 92 ALA A O 1
ATOM 704 N N . ASP A 1 93 ? 3.804 -1.361 -16.659 1.00 98.62 93 ASP A N 1
ATOM 705 C CA . ASP A 1 93 ? 2.581 -2.169 -16.688 1.00 98.62 93 ASP A CA 1
ATOM 706 C C . ASP A 1 93 ? 2.831 -3.640 -16.316 1.00 98.62 93 ASP A C 1
ATOM 708 O O . ASP A 1 93 ? 2.060 -4.219 -15.548 1.00 98.62 93 ASP A O 1
ATOM 712 N N . SER A 1 94 ? 3.900 -4.269 -16.831 1.00 98.69 94 SER A N 1
ATOM 713 C CA . SER A 1 94 ? 4.199 -5.671 -16.494 1.00 98.69 94 SER A CA 1
ATOM 714 C C . SER A 1 94 ? 4.629 -5.818 -15.038 1.00 98.69 94 SER A C 1
ATOM 716 O O . SER A 1 94 ? 4.251 -6.790 -14.379 1.00 98.69 94 SER A O 1
ATOM 718 N N . LEU A 1 95 ? 5.373 -4.837 -14.523 1.00 98.69 95 LEU A N 1
ATOM 719 C CA . LEU A 1 95 ? 5.790 -4.780 -13.132 1.00 98.69 95 LEU A CA 1
ATOM 720 C C . LEU A 1 95 ? 4.584 -4.591 -12.202 1.00 98.69 95 LEU A C 1
ATOM 722 O O . LEU A 1 95 ? 4.439 -5.351 -11.245 1.00 98.69 95 LEU A O 1
ATOM 726 N N . ALA A 1 96 ? 3.677 -3.665 -12.533 1.00 98.38 96 ALA A N 1
ATOM 727 C CA . ALA A 1 96 ? 2.423 -3.452 -11.808 1.00 98.38 96 ALA A CA 1
ATOM 728 C C . ALA A 1 96 ? 1.567 -4.727 -11.766 1.00 98.38 96 ALA A C 1
ATOM 730 O O . ALA A 1 96 ? 1.124 -5.162 -10.704 1.00 98.38 96 ALA A O 1
ATOM 731 N N . ALA A 1 97 ? 1.384 -5.383 -12.917 1.00 98.62 97 ALA A N 1
ATOM 732 C CA . ALA A 1 97 ? 0.590 -6.606 -13.021 1.00 98.62 97 ALA A CA 1
ATOM 733 C C . ALA A 1 97 ? 1.169 -7.764 -12.192 1.00 98.62 97 ALA A C 1
ATOM 735 O O . ALA A 1 97 ? 0.416 -8.579 -11.658 1.00 98.62 97 ALA A O 1
ATOM 736 N N . ARG A 1 98 ? 2.500 -7.844 -12.071 1.00 98.56 98 ARG A N 1
ATOM 737 C CA . ARG A 1 98 ? 3.184 -8.840 -11.234 1.00 98.56 98 ARG A CA 1
ATOM 738 C C . ARG A 1 98 ? 3.153 -8.493 -9.750 1.00 98.56 98 ARG A C 1
ATOM 740 O O . ARG A 1 98 ? 3.157 -9.415 -8.936 1.00 98.56 98 ARG A O 1
ATOM 747 N N . LEU A 1 99 ? 3.118 -7.206 -9.403 1.00 98.56 99 LEU A N 1
ATOM 748 C CA . LEU A 1 99 ? 3.045 -6.752 -8.017 1.00 98.56 99 LEU A CA 1
ATOM 749 C C . LEU A 1 99 ? 1.634 -6.868 -7.437 1.00 98.56 99 LEU A C 1
ATOM 751 O O . LEU A 1 99 ? 1.492 -7.212 -6.269 1.00 98.56 99 LEU A O 1
ATOM 755 N N . LEU A 1 100 ? 0.589 -6.675 -8.243 1.00 98.38 100 LEU A N 1
ATOM 756 C CA . LEU A 1 100 ? -0.798 -6.689 -7.773 1.00 98.38 100 LEU A CA 1
ATOM 757 C C . LEU A 1 100 ? -1.194 -7.965 -6.982 1.00 98.38 100 LEU A C 1
ATOM 759 O O . LEU A 1 100 ? -1.840 -7.846 -5.941 1.00 98.38 100 LEU A O 1
ATOM 763 N N . PRO A 1 101 ? -0.791 -9.196 -7.368 1.00 98.50 101 PRO A N 1
ATOM 764 C CA . PRO A 1 101 ? -1.005 -10.380 -6.532 1.00 98.50 101 PRO A CA 1
ATOM 765 C C . PRO A 1 101 ? -0.303 -10.322 -5.167 1.00 98.50 101 PRO A C 1
ATOM 767 O O . PRO A 1 101 ? -0.844 -10.847 -4.195 1.00 98.50 101 PRO A O 1
ATOM 770 N N . VAL A 1 102 ? 0.874 -9.691 -5.085 1.00 98.50 102 VAL A N 1
ATOM 771 C CA . VAL A 1 102 ? 1.590 -9.470 -3.818 1.00 98.50 102 VAL A CA 1
ATOM 772 C C . VAL A 1 102 ? 0.804 -8.492 -2.950 1.00 98.50 102 VAL A C 1
ATOM 774 O O . VAL A 1 102 ? 0.593 -8.769 -1.776 1.00 98.50 102 VAL A O 1
ATOM 777 N N . GLU A 1 103 ? 0.282 -7.407 -3.527 1.00 98.44 103 GLU A N 1
ATOM 778 C CA . GLU A 1 103 ? -0.598 -6.459 -2.828 1.00 98.44 103 GLU A CA 1
ATOM 779 C C . GLU A 1 103 ? -1.854 -7.139 -2.269 1.00 98.44 103 GLU A C 1
ATOM 781 O O . GLU A 1 103 ? -2.199 -6.948 -1.102 1.00 98.44 103 GLU A O 1
ATOM 786 N N . HIS A 1 104 ? -2.511 -7.984 -3.069 1.00 98.31 104 HIS A N 1
ATOM 787 C CA . HIS A 1 104 ? -3.707 -8.720 -2.653 1.00 98.31 104 HIS A CA 1
ATOM 788 C C . HIS A 1 104 ? -3.458 -9.703 -1.503 1.00 98.31 104 HIS A C 1
ATOM 790 O O . HIS A 1 104 ? -4.377 -9.966 -0.729 1.00 98.31 104 HIS A O 1
ATOM 796 N N . GLN A 1 105 ? -2.250 -10.261 -1.394 1.00 98.25 105 GLN A N 1
ATOM 797 C CA . GLN A 1 105 ? -1.862 -11.117 -0.269 1.00 98.25 105 GLN A CA 1
ATOM 798 C C . GLN A 1 105 ? -1.478 -10.280 0.955 1.00 98.25 105 GLN A C 1
ATOM 800 O O . GLN A 1 105 ? -1.962 -10.526 2.057 1.00 98.25 105 GLN A O 1
ATOM 805 N N . LEU A 1 106 ? -0.655 -9.253 0.743 1.00 98.38 106 LEU A N 1
ATOM 806 C CA . LEU A 1 106 ? -0.108 -8.403 1.794 1.00 98.38 106 LEU A CA 1
ATOM 807 C C . LEU A 1 106 ? -1.197 -7.611 2.529 1.00 98.38 106 LEU A C 1
ATOM 809 O O . LEU A 1 106 ? -1.151 -7.477 3.752 1.00 98.38 106 LEU A O 1
ATOM 813 N N . TYR A 1 107 ? -2.169 -7.065 1.795 1.00 98.44 107 TYR A N 1
ATOM 814 C CA . TYR A 1 107 ? -3.115 -6.104 2.355 1.00 98.44 107 TYR A CA 1
ATOM 815 C C . TYR A 1 107 ? -4.045 -6.697 3.425 1.00 98.44 107 TYR A C 1
ATOM 817 O O . TYR A 1 107 ? -4.122 -6.119 4.511 1.00 98.44 107 TYR A O 1
ATOM 825 N N . PRO A 1 108 ? -4.701 -7.857 3.213 1.00 98.25 108 PRO A N 1
ATOM 826 C CA . PRO A 1 108 ? -5.512 -8.488 4.253 1.00 98.25 108 PRO A CA 1
ATOM 827 C C . PRO A 1 108 ? -4.702 -8.922 5.483 1.00 98.25 108 PRO A C 1
ATOM 829 O O . PRO A 1 108 ? -5.196 -8.806 6.603 1.00 98.25 108 PRO A O 1
ATOM 832 N N . GLU A 1 109 ? -3.461 -9.391 5.303 1.00 98.38 109 GLU A N 1
ATOM 833 C CA . GLU A 1 109 ? -2.578 -9.771 6.417 1.00 98.38 109 GLU A CA 1
ATOM 834 C C . GLU A 1 109 ? -2.222 -8.566 7.292 1.00 98.38 109 GLU A C 1
ATOM 836 O O . GLU A 1 109 ? -2.327 -8.621 8.520 1.00 98.38 109 GLU A O 1
ATOM 841 N N . ALA A 1 110 ? -1.835 -7.460 6.657 1.00 98.44 110 ALA A N 1
ATOM 842 C CA . ALA A 1 110 ? -1.521 -6.218 7.345 1.00 98.44 110 ALA A CA 1
ATOM 843 C C . ALA A 1 110 ? -2.763 -5.608 8.014 1.00 98.44 110 ALA A C 1
ATOM 845 O O . ALA A 1 110 ? -2.680 -5.139 9.147 1.00 98.44 110 ALA A O 1
ATOM 846 N N . LEU A 1 111 ? -3.930 -5.678 7.365 1.00 98.31 111 LEU A N 1
ATOM 847 C CA . LEU A 1 111 ? -5.198 -5.244 7.952 1.00 98.31 111 LEU A CA 1
ATOM 848 C C . LEU A 1 111 ? -5.545 -6.056 9.209 1.00 98.31 111 LEU A C 1
ATOM 850 O O . LEU A 1 111 ? -5.953 -5.480 10.213 1.00 98.31 111 LEU A O 1
ATOM 854 N N . ALA A 1 112 ? -5.337 -7.375 9.196 1.00 98.25 112 ALA A N 1
ATOM 855 C CA . ALA A 1 112 ? -5.559 -8.209 10.377 1.00 98.25 112 ALA A CA 1
ATOM 856 C C . ALA A 1 112 ? -4.646 -7.808 11.551 1.00 98.25 112 ALA A C 1
ATOM 858 O O . ALA A 1 112 ? -5.108 -7.748 12.691 1.00 98.25 112 ALA A O 1
ATOM 859 N N . LYS A 1 113 ? -3.374 -7.479 11.277 1.00 98.06 113 LYS A N 1
ATOM 860 C CA . LYS A 1 113 ? -2.438 -6.953 12.288 1.00 98.06 113 LYS A CA 1
ATOM 861 C C . LYS A 1 113 ? -2.903 -5.609 12.847 1.00 98.06 113 LYS A C 1
ATOM 863 O O . LYS A 1 113 ? -2.931 -5.445 14.062 1.00 98.06 113 LYS A O 1
ATOM 868 N N . ALA A 1 114 ? -3.326 -4.694 11.975 1.00 97.69 114 ALA A N 1
ATOM 869 C CA . ALA A 1 114 ? -3.856 -3.389 12.361 1.00 97.69 114 ALA A CA 1
ATOM 870 C C . ALA A 1 114 ? -5.094 -3.509 13.266 1.00 97.69 114 ALA A C 1
ATOM 872 O O . ALA A 1 114 ? -5.179 -2.841 14.294 1.00 97.69 114 ALA A O 1
ATOM 873 N N . CYS A 1 115 ? -6.030 -4.404 12.934 1.00 97.50 115 CYS A N 1
ATOM 874 C CA . CYS A 1 115 ? -7.198 -4.673 13.774 1.00 97.50 115 CYS A CA 1
ATOM 875 C C . CYS A 1 115 ? -6.805 -5.221 15.153 1.00 97.50 115 CYS A C 1
ATOM 877 O O . CYS A 1 115 ? -7.336 -4.762 16.161 1.00 97.50 115 CYS A O 1
ATOM 879 N N . ALA A 1 116 ? -5.870 -6.176 15.208 1.00 97.06 116 ALA A N 1
ATOM 880 C CA . ALA A 1 116 ? -5.390 -6.727 16.475 1.00 97.06 116 ALA A CA 1
ATOM 881 C C . ALA A 1 116 ? -4.708 -5.658 17.346 1.00 97.06 116 ALA A C 1
ATOM 883 O O . ALA A 1 116 ? -4.867 -5.656 18.564 1.00 97.06 116 ALA A O 1
ATOM 884 N N . GLU A 1 117 ? -3.977 -4.732 16.725 1.00 95.12 117 GLU A N 1
ATOM 885 C CA . GLU A 1 117 ? -3.344 -3.614 17.419 1.00 95.12 117 GLU A CA 1
ATOM 886 C C . GLU A 1 117 ? -4.369 -2.626 17.992 1.00 95.12 117 GLU A C 1
ATOM 888 O O . GLU A 1 117 ? -4.225 -2.212 19.139 1.00 95.12 117 GLU A O 1
ATOM 893 N N . ILE A 1 118 ? -5.421 -2.284 17.240 1.00 93.56 118 ILE A N 1
ATOM 894 C CA . ILE A 1 118 ? -6.516 -1.430 17.733 1.00 93.56 118 ILE A CA 1
ATOM 895 C C . ILE A 1 118 ? -7.200 -2.087 18.936 1.00 93.56 118 ILE A C 1
ATOM 897 O O . ILE A 1 118 ? -7.326 -1.455 19.980 1.00 93.56 118 ILE A O 1
ATOM 901 N N . GLN A 1 119 ? -7.543 -3.373 18.832 1.00 93.06 119 GLN A N 1
ATOM 902 C CA . GLN A 1 119 ? -8.187 -4.124 19.917 1.00 93.06 119 GLN A CA 1
ATOM 903 C C . GLN A 1 119 ? -7.333 -4.235 21.184 1.00 93.06 119 GLN A C 1
ATOM 905 O O . GLN A 1 119 ? -7.877 -4.418 22.264 1.00 93.06 119 GLN A O 1
ATOM 910 N N . ALA A 1 120 ? -6.005 -4.170 21.068 1.00 91.81 120 ALA A N 1
ATOM 911 C CA . ALA A 1 120 ? -5.101 -4.225 22.215 1.00 91.81 120 ALA A CA 1
ATOM 912 C C . ALA A 1 120 ? -4.932 -2.871 22.930 1.00 91.81 120 ALA A C 1
ATOM 914 O O . ALA A 1 120 ? -4.354 -2.829 24.018 1.00 91.81 120 ALA A O 1
ATOM 915 N N . ARG A 1 121 ? -5.362 -1.767 22.304 1.00 82.94 121 ARG A N 1
ATOM 916 C CA . ARG A 1 121 ? -5.296 -0.406 22.862 1.00 82.94 121 ARG A CA 1
ATOM 917 C C . ARG A 1 121 ? -6.546 -0.037 23.669 1.00 82.94 121 ARG A C 1
ATOM 919 O O . ARG A 1 121 ? -6.457 0.884 24.482 1.00 82.94 121 ARG A O 1
ATOM 926 N N . ASP A 1 122 ? -7.655 -0.734 23.431 1.00 64.62 122 ASP A N 1
ATOM 927 C CA . ASP A 1 122 ? -8.945 -0.579 24.117 1.00 64.62 122 ASP A CA 1
ATOM 928 C C . ASP A 1 122 ? -9.065 -1.515 25.338 1.00 64.62 122 ASP A C 1
ATOM 930 O O . ASP A 1 122 ? -9.684 -1.091 26.345 1.00 64.62 122 ASP A O 1
#

Secondary structure (DSSP, 8-state):
-HHHHHHTT---EEESS--SPPPHHHHHHTTTSEEEEESS-TTTT-SS-HHHHHHHTT-SEEEEEEEE--SSSS-SPEEEEEEEEPPTT--HHHHHHHHHHHHHHHHHHHHHHHHHHHHHH-

pLDDT: mean 95.75, std 4.75, range [64.62, 98.75]

Foldseek 3Di:
DVVVCVVVVPQAAEAEPPPDDDDQVVLVVCFLRYKYKDFFPPPQDFDPPRLVVCVVVVHQKGWMFIFTDHNDTPPGHTQDIDMDTDDPPDDSVNSCVVHVVVCVVTRVVSVVVSVVVSVVVD

Radius of gyration: 15.4 Å; chains: 1; bounding box: 41×28×44 Å

Sequence (122 aa):
MHEQLTEAGVEIIALAGFMRVLTPWFVNTWEGRMVNIHPSLLPNYKGLDTHQRALDAGDTEAGCTVHWVSPGVDDGEIIQQGSLPILPGDTADSLAARLLPVEHQLYPEALAKACAEIQARD

=== Feature glossary ===
A reading guide for the features in this record.

Start from the sequence.

  · This is the polypeptide sequence — one letter per residue, N-terminus first. Length ranges from a few dozen residues for small domains to over a thousand for large multi-domain proteins.

Fold it, and you get atomic coordinates and the backbone conformation that goes with them.

  · Structu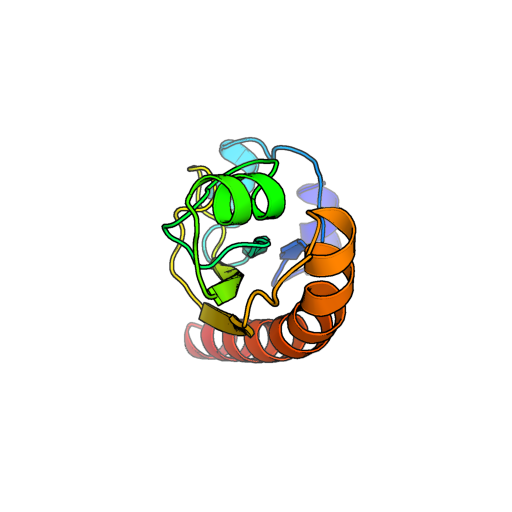re coordinates are given as an mmCIF _atom_site loop: one row per atom with element, residue name, chain id, sequence number, and x/y/z position in Å. Only the four main-chain atoms per residue are included here; side chains are omitted to keep the record compact.

  · Backbone dihedral angles. Every residue except chain termini has a φ (preceding-C → N → Cα → C) and a ψ (N → Cα → C → next-N). They are reported in degrees following the IUPAC sign convention. Secondary structure is essentially a statement about which (φ, ψ) basin each residue occupies.

  · The SS8 string is DSSP's per-residue secondary-structure call. α-helix (H) means an i→i+4 H-bond ladder; β-strand (E) means the residue participates in a β-sheet; 3₁₀ (G) and π (I) are tighter and wider helices; T/S are turns/bends; '-' is loop.

  · SS3 is a coarse helix/strand/coil call (letters a/b/c) made by the P-SEA algorithm from inter-Cα distances and dihedrals. It is less detailed than DSSP but needs only Cα positions.

Summarize the fold with a handful of shape descriptors and a per-residue structural alphabet.

  · Radius of gyration (Rg) is the root-mean-square distance of Cα atoms from their centroid — a single number for overall size and compactness. A globular domain of N residues has Rg ≈ 2.2·N^0.38 Å; an extended or disordered chain has a much larger Rg. The Cα contact count is the number of residue 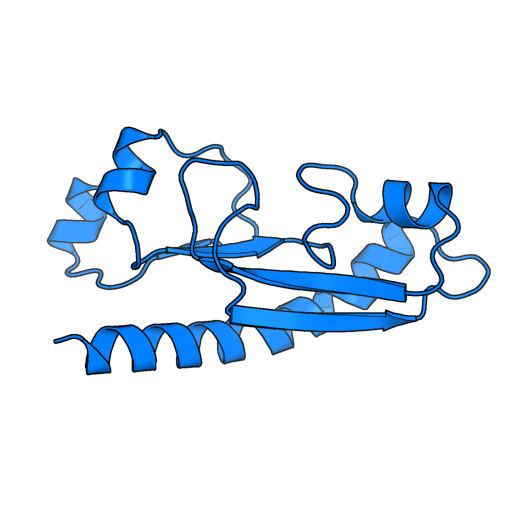pairs whose Cα atoms are within 8 Å and are more than four positions apart in sequence — a standard proxy for tertiary packing density. The bounding box is the smallest axis-aligned box enclosing all Cα atoms.

  · The Foldseek 3Di string encodes local tertiary geometry as a 20-letter alphabet — one character per residue — derived from the relative positions of nearby Cα atoms. Unlike the amino-acid sequence, 3Di is a direct function of the 3D structure, so two proteins with the same fold have similar 3Di strings even at low sequence identity.

  · Solvent-accessible surface area (SASA) is the area in Å² traced out by the centre of a 1.4 Å probe sphere (a water molecule) rolled over the protein's van der Waals surface (Shrake–Rupley / Lee–Richards construction). Buried residues have near-zero SASA; fully exposed residues can exceed 200 Å². The total SASA scales roughly with the number of surface residues.

Ask how reliable the model is.

  · pLDDT (predicted Local Distance Difference Test) is AlphaFold's per-residue confidence score, ranging from 0 to 100. Values above 90 indicate high confidence (typically well-packed cores); 70–90 is confident; 50–70 low confidence; below 50 usually means the region is disordered or the prediction is unreliable there. AlphaFold stores pLDDT in the mmCIF B-factor column.

  · B-factor (Debye–Waller factor) reflects atomic displacement in the crystal lattice. It is an experimental observable (units Å²), not a prediction; low values mean the atom is pinned down, high values mean it moves or is heterogeneous across the crystal.

  · Predicted Aligned Error (PAE) is an AlphaFold confidence matrix: entry (i, j) is the expected error in the position of residue j, in ångströms, when the prediction is superimposed on the true structure at residue i. Low PAE within a block of residues means that block is internally rigid and well-predicted; high PAE between two blocks means their relative placement is uncertain even if each block individually is confident.

Place it in context: what it resembles, what it is annotated as, and how it looks.

  · Nearest PDB neighbors are the top structural matches found by Foldseek when searching this structure against the entire Protein Data Bank. Each hit reports a TM-score (0 to 1; >0.5 almost always implies the same fold) and an E-value. These are *structural* homologs — they may share no detectable sequence similarity.

  · Functional annotations link the protein to curated databases. InterPro entries identify conserved domains and families by matching the sequence against member-database signatures (Pfam, PROSITE, CDD, …). Gene Ontology (GO) terms describe molecular function, biological process, and cellular component in a controlled vocabulary. CATH places the structure in a hierarchical fold classification (Class/Architecture/Topology/Homologous-superfamily). The organism is the source species.

  · Three diagnostic plots accompany the record. The Cα contact map visualizes the tertiary structure as a 2D adjacency matrix (8 Å cutoff, sequence-local contacts suppressed). The Ramachandran plot shows the distribution of backbone (φ, ψ) torsions, with points in the α and β basins reflecting secondary structure content. The PAE plot shows AlphaFold's inter-residue confidence as a color matrix.

  · Six rendered views show the 3D structure from the faces of a cube — i.e. along ±x, ±y, ±z. Rendering representation is drawn randomly per protein from cartoon (secondary-structure ribbons), sticks (backbone bonds), or molecular surface; coloring is either N→C rainbow (blue at the N-terminus through red at the C-terminus) or one color per chain.